Protein AF-A0A959ZVC9-F1 (afdb_monomer_lite)

Secondary structure (DSSP, 8-state):
--HHHHHHHHHHHHHHHHHIIIIIHHHHHT--SHHHHHHHHHHHHHHHHHHHHHHHHHHHHHHHTHHHHHHHH-

Radius of gyration: 17.3 Å; chains: 1; bounding box: 34×31×46 Å

Structure (mmCIF, N/CA/C/O backbone):
data_AF-A0A959ZVC9-F1
#
_entry.id   AF-A0A959ZVC9-F1
#
loop_
_atom_site.group_PDB
_atom_site.id
_atom_site.type_symbol
_atom_site.label_atom_id
_atom_site.label_alt_id
_atom_site.label_comp_id
_atom_site.label_asym_id
_atom_site.label_entity_id
_atom_site.label_seq_id
_atom_site.pdbx_PDB_ins_code
_atom_site.Cartn_x
_atom_site.Cartn_y
_atom_site.Cartn_z
_atom_site.occupancy
_atom_site.B_iso_or_equiv
_atom_site.auth_seq_id
_atom_site.auth_comp_id
_atom_site.auth_asym_id
_atom_site.auth_atom_id
_atom_site.pdbx_PDB_model_num
ATOM 1 N N . MET A 1 1 ? 0.077 15.827 -20.031 1.00 75.94 1 MET A N 1
ATOM 2 C CA . MET A 1 1 ? 0.478 14.808 -19.037 1.00 75.94 1 MET A CA 1
ATOM 3 C C . MET A 1 1 ? 1.148 13.679 -19.802 1.00 75.94 1 MET A C 1
ATOM 5 O O . MET A 1 1 ? 0.607 13.324 -20.842 1.00 75.94 1 MET A O 1
ATOM 9 N N . SER A 1 2 ? 2.308 13.179 -19.373 1.00 94.81 2 SER A N 1
ATOM 10 C CA . SER A 1 2 ? 2.960 12.056 -20.062 1.00 94.81 2 SER A CA 1
ATOM 11 C C . SER A 1 2 ? 2.307 10.719 -19.675 1.00 94.81 2 SER A C 1
ATOM 13 O O . SER A 1 2 ? 1.622 10.640 -18.649 1.00 94.81 2 SER A O 1
ATOM 15 N N . ALA A 1 3 ? 2.474 9.684 -20.502 1.00 94.38 3 ALA A N 1
ATOM 16 C CA . ALA A 1 3 ? 1.853 8.378 -20.269 1.00 94.38 3 ALA A CA 1
ATOM 17 C C . ALA A 1 3 ? 2.368 7.723 -18.976 1.00 94.38 3 ALA A C 1
ATOM 19 O O . ALA A 1 3 ? 1.600 7.127 -18.225 1.00 94.38 3 ALA A O 1
ATOM 20 N N . GLU A 1 4 ? 3.650 7.913 -18.673 1.00 92.50 4 GLU A N 1
ATOM 21 C CA . GLU A 1 4 ? 4.322 7.398 -17.481 1.00 92.50 4 GLU A CA 1
ATOM 22 C C . GLU A 1 4 ? 3.675 7.960 -16.216 1.00 92.50 4 GLU A C 1
ATOM 24 O O . GLU A 1 4 ? 3.324 7.208 -15.309 1.00 92.50 4 GLU A O 1
ATOM 29 N N . VAL A 1 5 ? 3.430 9.276 -16.182 1.00 95.50 5 VAL A N 1
ATOM 30 C CA . VAL A 1 5 ? 2.755 9.926 -15.052 1.00 95.50 5 VAL A CA 1
ATOM 31 C C . VAL A 1 5 ? 1.360 9.341 -14.845 1.00 95.50 5 VAL A C 1
ATOM 33 O O . VAL A 1 5 ? 0.977 9.086 -13.707 1.00 9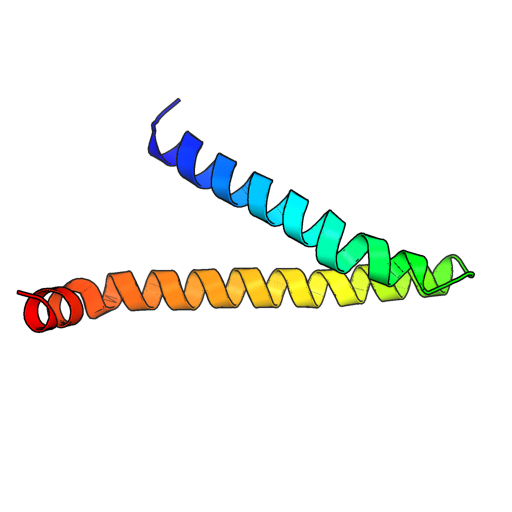5.50 5 VAL A O 1
ATOM 36 N N . MET A 1 6 ? 0.607 9.089 -15.920 1.00 96.25 6 MET A N 1
ATOM 37 C CA . MET A 1 6 ? -0.731 8.498 -15.814 1.00 96.25 6 MET A CA 1
ATOM 38 C C . MET A 1 6 ? -0.695 7.069 -15.266 1.00 96.25 6 MET A C 1
ATOM 40 O O . MET A 1 6 ? -1.520 6.722 -14.422 1.00 96.25 6 MET A O 1
ATOM 44 N N . ILE A 1 7 ? 0.268 6.256 -15.706 1.00 95.12 7 ILE A N 1
ATOM 45 C CA . ILE A 1 7 ? 0.422 4.869 -15.253 1.00 95.12 7 ILE A CA 1
ATOM 46 C C . ILE A 1 7 ? 0.830 4.830 -13.778 1.00 95.12 7 ILE A C 1
ATOM 48 O O . ILE A 1 7 ? 0.177 4.153 -12.984 1.00 95.12 7 ILE A O 1
ATOM 52 N N . PHE A 1 8 ? 1.854 5.590 -13.381 1.00 92.25 8 PHE A N 1
ATOM 53 C CA . PHE A 1 8 ? 2.317 5.605 -11.992 1.00 92.25 8 PHE A CA 1
ATOM 54 C C . PHE A 1 8 ? 1.281 6.207 -11.041 1.00 92.25 8 PHE A C 1
ATOM 56 O O . PHE A 1 8 ? 1.040 5.650 -9.969 1.00 92.25 8 PHE A O 1
ATOM 63 N N . ALA A 1 9 ? 0.615 7.296 -11.437 1.00 95.12 9 ALA A N 1
ATOM 64 C CA . ALA A 1 9 ? -0.464 7.874 -10.642 1.00 95.12 9 ALA A CA 1
ATOM 65 C C . ALA A 1 9 ? -1.651 6.907 -10.512 1.00 95.12 9 ALA A C 1
ATOM 67 O O . ALA A 1 9 ? -2.201 6.758 -9.422 1.00 95.12 9 ALA A O 1
ATOM 68 N N . GLY A 1 10 ? -2.017 6.211 -11.595 1.00 97.00 10 GLY A N 1
ATOM 69 C CA . GLY A 1 10 ? -3.074 5.201 -11.587 1.00 97.00 10 GLY A CA 1
ATOM 70 C C . GLY A 1 10 ? -2.748 4.021 -10.672 1.00 97.00 10 GLY A C 1
ATOM 71 O O . GLY A 1 10 ? -3.565 3.655 -9.828 1.00 97.00 10 GLY A O 1
ATOM 72 N N . ALA A 1 11 ? -1.537 3.472 -10.771 1.00 95.62 11 ALA A N 1
ATOM 73 C CA . ALA A 1 11 ? -1.073 2.397 -9.896 1.00 95.62 11 ALA A CA 1
ATOM 74 C C . ALA A 1 11 ? -1.054 2.829 -8.420 1.00 95.62 11 ALA A C 1
ATOM 76 O O . ALA A 1 11 ? -1.522 2.091 -7.549 1.00 95.62 11 ALA A O 1
ATOM 77 N N . GLY A 1 12 ? -0.586 4.049 -8.138 1.00 95.81 12 GLY A N 1
ATOM 78 C CA . GLY A 1 12 ? -0.621 4.633 -6.798 1.00 95.81 12 GLY A CA 1
ATOM 79 C C . GLY A 1 12 ? -2.046 4.765 -6.258 1.00 95.81 12 GLY A C 1
ATOM 80 O O . GLY A 1 12 ? -2.321 4.342 -5.136 1.00 95.81 12 GLY A O 1
ATOM 81 N N . LEU A 1 13 ? -2.979 5.270 -7.069 1.00 97.94 13 LEU A N 1
ATOM 82 C CA . LEU A 1 13 ? -4.384 5.403 -6.683 1.00 97.94 13 LEU A CA 1
ATOM 83 C C . LEU A 1 13 ? -5.028 4.042 -6.386 1.00 97.94 13 LEU A C 1
ATOM 85 O O . LEU A 1 13 ? -5.668 3.885 -5.348 1.00 97.94 13 LEU A O 1
ATOM 89 N N . ILE A 1 14 ? -4.829 3.049 -7.259 1.00 97.62 14 ILE A N 1
ATOM 90 C CA . ILE A 1 14 ? -5.337 1.683 -7.057 1.00 97.62 14 ILE A CA 1
ATOM 91 C C . ILE A 1 14 ? -4.765 1.090 -5.766 1.00 97.62 14 ILE A C 1
ATOM 93 O O . ILE A 1 14 ? -5.505 0.500 -4.981 1.00 97.62 14 ILE A O 1
ATOM 97 N N . THR A 1 15 ? -3.475 1.304 -5.506 1.00 96.81 15 THR A N 1
ATOM 98 C CA . THR A 1 15 ? -2.818 0.851 -4.274 1.00 96.81 15 THR A CA 1
ATOM 99 C C . THR A 1 15 ? -3.453 1.486 -3.037 1.00 96.81 15 THR A C 1
ATOM 101 O O . THR A 1 15 ? -3.750 0.781 -2.076 1.00 96.81 15 THR A O 1
ATOM 104 N N . LEU A 1 16 ? -3.725 2.796 -3.056 1.00 97.94 16 LEU A N 1
ATOM 105 C CA . LEU A 1 16 ? -4.384 3.489 -1.944 1.00 97.94 16 LEU A CA 1
ATOM 106 C C . LEU A 1 16 ? -5.825 3.009 -1.727 1.00 97.94 16 LEU A C 1
ATOM 108 O O . LEU A 1 16 ? -6.247 2.848 -0.579 1.00 97.94 16 LEU A O 1
ATOM 112 N N . ILE A 1 17 ? -6.568 2.739 -2.805 1.00 98.56 17 ILE A N 1
ATOM 113 C CA . ILE A 1 17 ? -7.916 2.161 -2.726 1.00 98.56 17 ILE A CA 1
ATOM 114 C C . ILE A 1 17 ? -7.851 0.767 -2.093 1.00 98.56 17 ILE A C 1
ATOM 116 O O . ILE A 1 17 ? -8.586 0.494 -1.143 1.00 98.56 17 ILE A O 1
ATOM 120 N N . ALA A 1 18 ? -6.951 -0.096 -2.568 1.00 98.06 18 ALA A N 1
ATOM 121 C CA . ALA A 1 18 ? -6.768 -1.442 -2.035 1.00 98.06 18 ALA A CA 1
ATOM 122 C C . ALA A 1 18 ? -6.346 -1.416 -0.557 1.00 98.06 18 ALA A C 1
ATOM 124 O O . ALA A 1 18 ? -6.959 -2.088 0.267 1.00 98.06 18 ALA A O 1
ATOM 125 N N . PHE A 1 19 ? -5.366 -0.584 -0.193 1.00 98.31 19 PHE 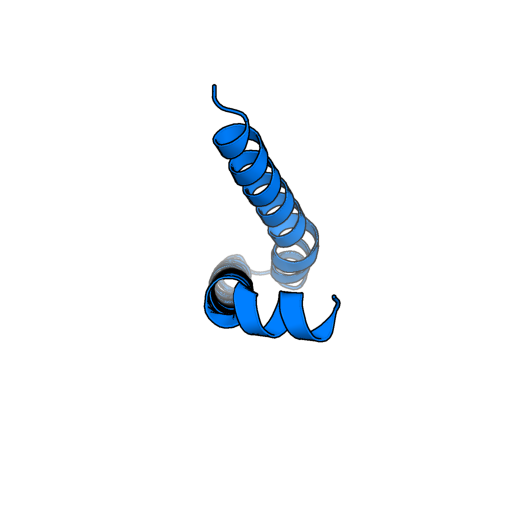A N 1
ATOM 126 C CA . PHE A 1 19 ? -4.939 -0.400 1.194 1.00 98.31 19 PHE A CA 1
ATOM 127 C C . PHE A 1 19 ? -6.097 0.050 2.090 1.00 98.31 19 PHE A C 1
ATOM 129 O O . PHE A 1 19 ? -6.332 -0.525 3.154 1.00 98.31 19 PHE A O 1
ATOM 136 N N . THR A 1 20 ? -6.852 1.059 1.651 1.00 98.44 20 THR A N 1
ATOM 137 C CA . THR A 1 20 ? -7.948 1.603 2.452 1.00 98.44 20 THR A CA 1
ATOM 138 C C . THR A 1 20 ? -9.039 0.554 2.657 1.00 98.44 20 THR A C 1
ATOM 140 O O . THR A 1 20 ? -9.469 0.327 3.784 1.00 98.44 20 THR A O 1
ATOM 143 N N . THR A 1 21 ? -9.462 -0.118 1.586 1.00 98.44 21 THR A N 1
ATOM 144 C CA . THR A 1 21 ? -10.605 -1.045 1.609 1.00 98.44 21 THR A CA 1
ATOM 145 C C . THR A 1 21 ? -10.285 -2.400 2.235 1.00 98.44 21 THR A C 1
ATOM 147 O O . THR A 1 21 ? -11.099 -2.913 2.999 1.00 98.44 21 THR A O 1
ATOM 150 N N . LEU A 1 22 ? -9.113 -2.972 1.948 1.00 97.88 22 LEU A N 1
ATOM 151 C CA . LEU A 1 22 ? -8.756 -4.332 2.364 1.00 97.88 22 LEU A CA 1
ATOM 152 C C . LEU A 1 22 ? -7.993 -4.384 3.688 1.00 97.88 22 LEU A C 1
ATOM 154 O O . LEU A 1 22 ? -7.982 -5.431 4.329 1.00 97.88 22 LEU A O 1
ATOM 158 N N . ILE A 1 23 ? -7.347 -3.288 4.096 1.00 97.88 23 ILE A N 1
ATOM 159 C CA . ILE A 1 23 ? -6.494 -3.266 5.292 1.00 97.88 23 ILE A CA 1
ATOM 160 C C . ILE A 1 23 ? -7.045 -2.274 6.313 1.00 97.88 23 ILE A C 1
ATOM 162 O O . ILE A 1 23 ? -7.457 -2.676 7.400 1.00 97.88 23 ILE A O 1
ATOM 166 N N . LEU A 1 24 ? -7.094 -0.984 5.974 1.00 97.75 24 LEU A N 1
ATOM 167 C CA . LEU A 1 24 ? -7.387 0.059 6.957 1.00 97.75 24 LEU A CA 1
ATOM 168 C C . LEU A 1 24 ? -8.820 -0.022 7.500 1.00 97.75 24 LEU A C 1
ATOM 170 O O . LEU A 1 24 ? -9.008 -0.009 8.714 1.00 97.75 24 LEU A O 1
ATOM 174 N N . VAL A 1 25 ? -9.823 -0.114 6.620 1.00 98.31 25 VAL A N 1
ATOM 175 C CA . VAL A 1 25 ? -11.249 -0.190 6.988 1.00 98.31 25 VAL A CA 1
ATOM 176 C C . VAL A 1 25 ? -11.548 -1.371 7.924 1.00 98.31 25 VAL A C 1
ATOM 178 O O . VAL A 1 25 ? -12.099 -1.123 9.001 1.00 98.31 25 VAL A O 1
ATOM 181 N N . PRO A 1 26 ? -11.186 -2.631 7.604 1.00 97.38 26 PRO A N 1
ATOM 182 C CA . PRO A 1 26 ? -11.430 -3.745 8.521 1.00 97.38 26 PRO A CA 1
ATOM 183 C C . PRO A 1 26 ? -10.592 -3.655 9.807 1.00 97.38 26 PRO A C 1
ATOM 185 O O . PRO A 1 26 ? -11.090 -4.012 10.879 1.00 97.38 26 PRO A O 1
ATOM 188 N N . ALA A 1 27 ? -9.366 -3.119 9.745 1.00 97.31 27 ALA A N 1
ATOM 189 C CA . ALA A 1 27 ? -8.526 -2.942 10.930 1.00 97.31 27 ALA A CA 1
ATOM 190 C C . ALA A 1 27 ? -9.168 -1.987 11.946 1.00 97.31 27 ALA A C 1
ATOM 192 O O . ALA A 1 27 ? -9.348 -2.356 13.103 1.00 97.31 27 ALA A O 1
ATOM 193 N N . ILE A 1 28 ? -9.580 -0.786 11.525 1.00 97.88 28 ILE A N 1
ATOM 194 C CA . ILE A 1 28 ? -10.242 0.171 12.429 1.00 97.88 28 ILE A CA 1
ATOM 195 C C . ILE A 1 28 ? -11.675 -0.251 12.781 1.00 97.88 28 ILE A C 1
ATOM 197 O O . ILE A 1 28 ? -12.184 0.133 13.833 1.00 97.88 28 ILE A O 1
ATOM 201 N N . GLY A 1 29 ? -12.335 -1.029 11.917 1.00 96.81 29 GLY A N 1
ATOM 202 C CA . GLY A 1 29 ? -13.676 -1.566 12.152 1.00 96.81 29 GLY A CA 1
ATOM 203 C C . GLY A 1 29 ? -13.733 -2.606 13.273 1.00 96.81 29 GLY A C 1
ATOM 204 O O . GLY A 1 29 ? -14.782 -2.779 13.885 1.00 96.81 29 GLY A O 1
ATOM 205 N N . SER A 1 30 ? -12.603 -3.243 13.588 1.00 96.19 30 SER A N 1
ATOM 206 C CA . SER A 1 30 ? -12.499 -4.265 14.639 1.00 96.19 30 SER A CA 1
ATOM 207 C C . SER A 1 30 ? -12.468 -3.691 16.062 1.00 96.19 30 SER A C 1
ATOM 209 O O . SER A 1 30 ? -12.625 -4.437 17.026 1.00 96.19 30 SER A O 1
ATOM 211 N N . PHE A 1 31 ? -12.280 -2.374 16.209 1.00 95.81 31 PHE A N 1
ATOM 212 C CA . PHE A 1 31 ? -12.157 -1.703 17.504 1.00 95.81 31 PHE A CA 1
ATOM 213 C C . PHE A 1 31 ? -13.306 -0.732 17.757 1.00 95.81 31 PHE A C 1
ATOM 215 O O . PHE A 1 31 ? -13.805 -0.069 16.846 1.00 95.81 31 PHE A O 1
ATOM 222 N N . THR A 1 32 ? -13.700 -0.582 19.020 1.00 93.19 32 THR A N 1
ATOM 223 C CA . THR A 1 32 ? -14.800 0.313 19.414 1.00 93.19 32 THR A CA 1
ATOM 224 C C . THR A 1 32 ? -14.286 1.669 19.887 1.00 93.19 32 THR A C 1
ATOM 226 O O . THR A 1 32 ? -14.912 2.695 19.616 1.00 93.19 32 THR A O 1
ATOM 229 N N . ARG A 1 33 ? -13.137 1.709 20.577 1.00 95.31 33 ARG A N 1
ATOM 230 C CA . ARG A 1 33 ? -12.599 2.941 21.172 1.00 95.31 33 ARG A CA 1
ATOM 231 C C . ARG A 1 33 ? -11.757 3.723 20.166 1.00 95.31 33 ARG A C 1
ATOM 233 O O . ARG A 1 33 ? -10.957 3.157 19.430 1.00 95.31 33 ARG A O 1
ATOM 240 N N . GLY A 1 34 ? -11.888 5.051 20.176 1.00 94.81 34 GLY A N 1
ATOM 241 C CA . GLY A 1 34 ? -11.182 5.929 19.231 1.00 94.81 34 GLY A CA 1
ATOM 242 C C . GLY A 1 34 ? -9.653 5.803 19.277 1.00 94.81 34 GLY A C 1
ATOM 243 O O . GLY A 1 34 ? -9.012 5.783 18.232 1.00 94.81 34 GLY A O 1
ATOM 244 N N . TRP A 1 35 ? -9.070 5.644 20.468 1.00 92.75 35 TRP A N 1
ATOM 245 C CA . TRP A 1 35 ? -7.621 5.471 20.624 1.00 92.75 35 TRP A CA 1
ATOM 246 C C . TRP A 1 35 ? -7.112 4.132 20.079 1.00 92.75 35 TRP A C 1
ATOM 248 O O . TRP A 1 35 ? -6.059 4.097 19.453 1.00 92.75 35 TRP A O 1
ATOM 258 N N . GLU A 1 36 ? -7.886 3.054 20.228 1.00 96.19 36 GLU A N 1
ATOM 259 C CA . GLU A 1 36 ? -7.561 1.748 19.635 1.00 96.19 36 GLU A CA 1
ATOM 260 C C . GLU A 1 36 ? -7.593 1.827 18.102 1.00 96.19 36 GLU A C 1
ATOM 262 O O . GLU A 1 36 ? -6.681 1.341 17.436 1.00 96.19 36 GLU A O 1
ATOM 267 N N . LYS A 1 37 ? -8.586 2.531 17.536 1.00 96.81 37 LYS A N 1
ATOM 268 C CA . LYS A 1 37 ? -8.657 2.800 16.091 1.00 96.81 37 LYS A CA 1
ATOM 269 C C . LYS A 1 37 ? -7.456 3.598 15.588 1.00 96.81 37 LYS A C 1
ATOM 271 O O . LYS A 1 37 ? -6.938 3.290 14.519 1.00 96.81 37 LYS A O 1
ATOM 276 N N . ALA A 1 38 ? -7.003 4.598 16.345 1.00 96.69 38 ALA A N 1
ATOM 277 C CA . ALA A 1 38 ? -5.827 5.387 15.983 1.00 96.69 38 ALA A CA 1
ATOM 278 C C . ALA A 1 38 ? -4.557 4.520 15.940 1.00 96.69 38 ALA A C 1
ATOM 280 O O . ALA A 1 38 ? -3.795 4.592 14.976 1.00 96.69 38 ALA A O 1
ATOM 281 N N 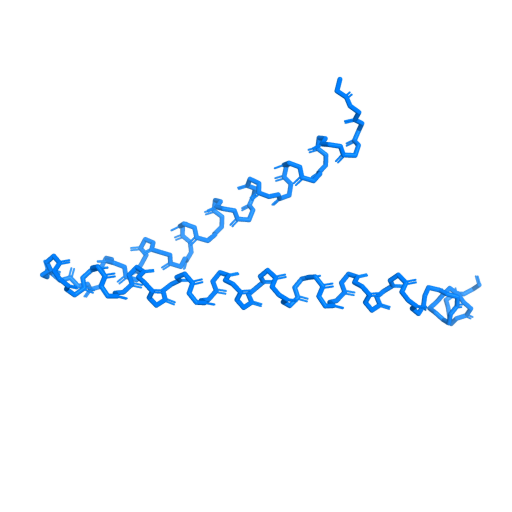. THR A 1 39 ? -4.359 3.645 16.931 1.00 96.69 39 THR A N 1
ATOM 282 C CA . THR A 1 39 ? -3.240 2.691 16.929 1.00 96.69 39 THR A CA 1
ATOM 283 C C . THR A 1 39 ? -3.355 1.683 15.785 1.00 96.69 39 THR A C 1
ATOM 285 O O . THR A 1 39 ? -2.369 1.438 15.096 1.00 96.69 39 THR A O 1
ATOM 288 N N . ALA A 1 40 ? -4.548 1.145 15.516 1.00 97.38 40 ALA A N 1
ATOM 289 C CA . ALA A 1 40 ? -4.780 0.235 14.393 1.00 97.38 40 ALA A CA 1
ATOM 290 C C . ALA A 1 40 ? -4.486 0.897 13.035 1.00 97.38 40 ALA A C 1
ATOM 292 O O . ALA A 1 40 ? -3.879 0.278 12.158 1.00 97.38 40 ALA A O 1
ATOM 293 N N . ALA A 1 41 ? -4.853 2.171 12.871 1.00 97.38 41 ALA A N 1
ATOM 294 C CA . ALA A 1 41 ? -4.509 2.952 11.689 1.00 97.38 41 ALA A CA 1
ATOM 295 C 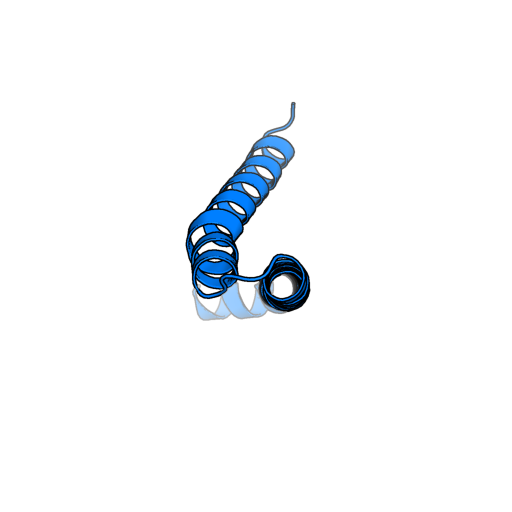C . ALA A 1 41 ? -2.989 3.145 11.560 1.00 97.38 41 ALA A C 1
ATOM 297 O O . ALA A 1 41 ? -2.436 2.916 10.485 1.00 97.38 41 ALA A O 1
ATOM 298 N N . ALA A 1 42 ? -2.296 3.481 12.654 1.00 97.88 42 ALA A N 1
ATOM 299 C CA . ALA A 1 42 ? -0.839 3.608 12.665 1.00 97.88 42 ALA A CA 1
ATOM 300 C C . ALA A 1 42 ? -0.133 2.287 12.302 1.00 97.88 42 ALA A C 1
ATOM 302 O O . ALA A 1 42 ? 0.793 2.285 11.493 1.00 97.88 42 ALA A O 1
ATOM 303 N N . LEU A 1 43 ? -0.606 1.151 12.828 1.00 97.62 43 LEU A N 1
AT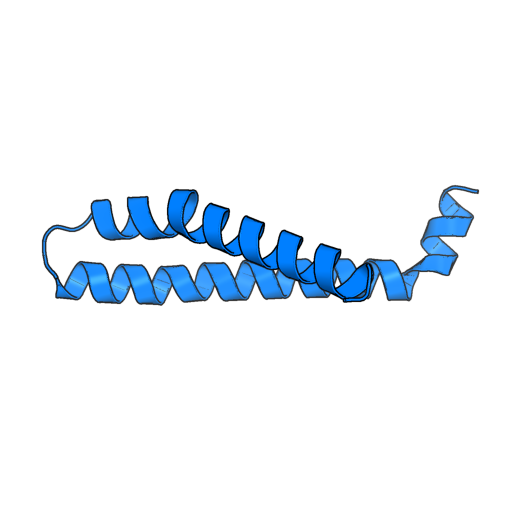OM 304 C CA . LEU A 1 43 ? -0.092 -0.171 12.456 1.00 97.62 43 LEU A CA 1
ATOM 305 C C . LEU A 1 43 ? -0.379 -0.511 10.987 1.00 97.62 43 LEU A C 1
ATOM 307 O O . LEU A 1 43 ? 0.477 -1.071 10.307 1.00 97.62 43 LEU A O 1
ATOM 311 N N . SER A 1 44 ? -1.543 -0.124 10.464 1.00 97.75 44 SER A N 1
ATOM 312 C CA . SER A 1 44 ? -1.872 -0.313 9.046 1.00 97.75 44 SER A CA 1
ATOM 313 C C . SER A 1 44 ? -0.909 0.460 8.136 1.00 97.75 44 SER A C 1
ATOM 315 O O . SER A 1 44 ? -0.505 -0.054 7.097 1.00 97.75 44 SER A O 1
ATOM 317 N N . LEU A 1 45 ? -0.462 1.657 8.534 1.00 98.12 45 LEU A N 1
ATOM 318 C CA . LEU A 1 45 ? 0.547 2.407 7.776 1.00 98.12 45 LEU A CA 1
ATOM 319 C C . LEU A 1 45 ? 1.886 1.664 7.675 1.00 98.12 45 LEU A C 1
ATOM 321 O O . LEU A 1 45 ? 2.532 1.740 6.633 1.00 98.12 45 LEU A O 1
ATOM 325 N N . ILE A 1 46 ? 2.284 0.899 8.697 1.00 98.06 46 ILE A N 1
ATOM 326 C CA . ILE A 1 46 ? 3.481 0.043 8.617 1.00 98.06 46 ILE A CA 1
ATOM 327 C C . ILE A 1 46 ? 3.305 -1.016 7.523 1.00 98.06 46 ILE A C 1
ATOM 329 O O . ILE A 1 46 ? 4.230 -1.252 6.748 1.00 98.06 46 ILE A O 1
ATOM 333 N N . VAL A 1 47 ? 2.111 -1.607 7.403 1.00 97.19 47 VAL A N 1
ATOM 334 C CA . VAL A 1 47 ? 1.799 -2.558 6.324 1.00 97.19 47 VAL A CA 1
ATOM 335 C C . VAL A 1 47 ? 1.884 -1.879 4.957 1.00 97.19 47 VAL A C 1
ATOM 337 O O . VAL A 1 47 ? 2.490 -2.435 4.045 1.00 97.19 47 VAL A O 1
ATOM 340 N N . LEU A 1 48 ? 1.346 -0.663 4.809 1.00 97.88 48 LEU A N 1
ATOM 341 C CA . LEU A 1 48 ? 1.461 0.099 3.562 1.00 97.88 48 LEU A CA 1
ATOM 342 C C . LEU A 1 48 ? 2.926 0.346 3.187 1.00 97.88 48 LEU A C 1
ATOM 344 O O . LEU A 1 48 ? 3.313 0.095 2.049 1.00 97.88 48 LEU A O 1
ATOM 348 N N . VAL A 1 49 ? 3.746 0.791 4.142 1.00 98.38 49 VAL A N 1
ATOM 349 C CA . VAL A 1 49 ? 5.184 1.006 3.927 1.00 98.38 49 VAL A CA 1
ATOM 350 C C . VAL A 1 49 ? 5.879 -0.295 3.530 1.00 98.38 49 VAL A C 1
ATOM 352 O O . VAL A 1 49 ? 6.682 -0.286 2.602 1.00 98.38 49 VAL A O 1
ATOM 355 N N . ALA A 1 50 ? 5.547 -1.417 4.172 1.00 98.06 50 ALA A N 1
ATOM 356 C CA . ALA A 1 50 ? 6.107 -2.718 3.824 1.00 98.06 50 ALA A CA 1
ATOM 357 C C . ALA A 1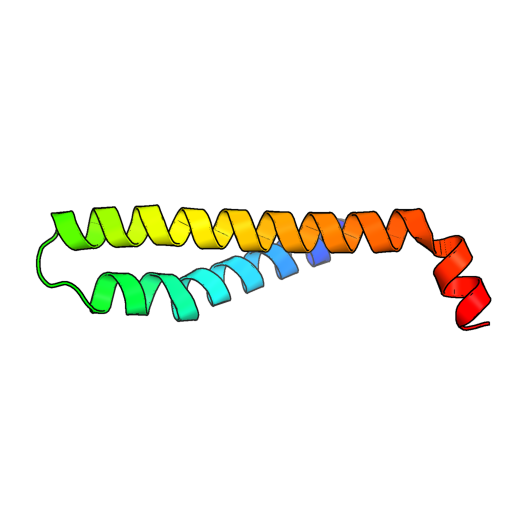 50 ? 5.726 -3.150 2.398 1.00 98.06 50 ALA A C 1
ATOM 359 O O . ALA A 1 50 ? 6.591 -3.599 1.651 1.00 98.06 50 ALA A O 1
ATOM 360 N N . LEU A 1 51 ? 4.465 -2.970 1.989 1.00 97.06 51 LEU A N 1
ATOM 361 C CA . LEU A 1 51 ? 4.001 -3.305 0.637 1.00 97.06 51 LEU A CA 1
ATOM 362 C C . LEU A 1 51 ? 4.626 -2.403 -0.431 1.00 97.06 51 LEU A C 1
ATOM 364 O O . LEU A 1 51 ? 5.049 -2.897 -1.474 1.00 97.06 51 LEU A O 1
ATOM 368 N N . VAL A 1 52 ? 4.730 -1.098 -0.163 1.00 97.31 52 VAL A N 1
ATOM 369 C CA . VAL A 1 52 ? 5.427 -0.155 -1.050 1.00 97.31 52 VAL A CA 1
ATOM 370 C C . VAL A 1 52 ? 6.902 -0.531 -1.157 1.00 97.31 52 VAL A C 1
ATOM 372 O O . VAL A 1 52 ? 7.423 -0.637 -2.263 1.00 97.31 52 VAL A O 1
ATOM 375 N N . GLY A 1 53 ? 7.565 -0.791 -0.028 1.00 97.75 53 GLY A N 1
ATOM 376 C CA . GLY A 1 53 ? 8.963 -1.213 0.008 1.00 97.75 53 GLY A CA 1
ATOM 377 C C . GLY A 1 53 ? 9.199 -2.516 -0.753 1.00 97.75 53 GLY A C 1
ATOM 378 O O . GLY A 1 53 ? 10.142 -2.602 -1.532 1.00 97.75 53 GLY A O 1
ATOM 379 N N . LEU A 1 54 ? 8.310 -3.500 -0.598 1.00 97.75 54 LEU A N 1
ATOM 380 C CA . LEU A 1 54 ? 8.359 -4.758 -1.338 1.00 97.75 54 LEU A CA 1
ATOM 381 C C . LEU A 1 54 ? 8.167 -4.535 -2.843 1.00 97.75 54 LEU A C 1
ATOM 383 O O . LEU A 1 54 ? 8.945 -5.055 -3.636 1.00 97.75 54 LEU A O 1
ATOM 387 N N . GLY A 1 55 ? 7.171 -3.740 -3.241 1.00 95.50 55 GLY A N 1
ATOM 388 C CA . GLY A 1 55 ? 6.929 -3.410 -4.646 1.00 95.50 55 GLY A CA 1
ATOM 389 C C . GLY A 1 55 ? 8.118 -2.694 -5.289 1.00 95.50 55 GLY A C 1
ATOM 390 O O . GLY A 1 55 ? 8.521 -3.044 -6.395 1.00 95.50 55 GLY A O 1
ATOM 391 N N . LEU A 1 56 ? 8.731 -1.749 -4.570 1.00 96.81 56 LEU A N 1
ATOM 392 C CA . LEU A 1 56 ? 9.956 -1.078 -5.003 1.00 96.81 56 LEU A CA 1
ATOM 393 C C . LEU A 1 56 ? 11.132 -2.053 -5.098 1.00 96.81 56 LEU A C 1
ATOM 395 O O . LEU A 1 56 ? 11.833 -2.041 -6.102 1.00 96.81 56 LEU A O 1
ATOM 399 N N . ALA A 1 57 ? 11.337 -2.914 -4.098 1.00 98.12 57 ALA A N 1
ATOM 400 C CA . ALA A 1 57 ? 12.415 -3.899 -4.107 1.00 98.12 57 ALA A CA 1
ATOM 401 C C . ALA A 1 57 ? 12.287 -4.869 -5.291 1.00 98.12 57 ALA A C 1
ATOM 403 O O . ALA A 1 57 ? 13.268 -5.111 -5.989 1.00 98.12 57 ALA A O 1
ATOM 404 N N . ILE A 1 58 ? 11.075 -5.368 -5.558 1.00 97.62 58 ILE A N 1
ATOM 405 C CA . ILE A 1 58 ? 10.789 -6.227 -6.713 1.00 97.62 58 ILE A CA 1
ATOM 406 C C . ILE A 1 58 ? 11.011 -5.457 -8.019 1.00 97.62 58 ILE A C 1
ATOM 408 O O . ILE A 1 58 ? 11.696 -5.958 -8.905 1.00 97.62 58 ILE A O 1
ATOM 412 N N . GLY A 1 59 ? 10.477 -4.238 -8.139 1.00 95.38 59 GLY A N 1
ATOM 413 C CA . GLY A 1 59 ? 10.640 -3.416 -9.339 1.00 95.38 59 GLY A CA 1
ATOM 414 C C . GLY A 1 59 ? 12.108 -3.115 -9.648 1.00 95.38 59 GLY A C 1
ATOM 415 O O . GLY A 1 59 ? 12.547 -3.285 -10.781 1.00 95.38 59 GLY A O 1
ATOM 416 N N . VAL A 1 60 ? 12.887 -2.745 -8.629 1.00 97.69 60 VAL A N 1
ATOM 417 C CA . VAL A 1 60 ? 14.334 -2.526 -8.751 1.00 97.69 60 VAL A CA 1
ATOM 418 C C . VAL A 1 60 ? 15.051 -3.815 -9.129 1.00 97.69 60 VAL A C 1
ATOM 420 O O . VAL A 1 60 ? 15.889 -3.780 -10.022 1.00 97.69 60 VAL A O 1
ATOM 423 N N . ALA A 1 61 ? 14.719 -4.948 -8.503 1.00 97.75 61 ALA A N 1
ATOM 424 C CA . ALA A 1 61 ? 15.325 -6.230 -8.845 1.00 97.75 61 ALA A CA 1
ATOM 425 C C . ALA A 1 61 ? 15.063 -6.608 -10.312 1.00 97.75 61 ALA A C 1
ATOM 427 O O . ALA A 1 61 ? 15.996 -6.991 -11.008 1.00 97.75 61 ALA A O 1
ATOM 428 N N . ILE A 1 62 ? 13.833 -6.435 -10.807 1.00 96.31 62 ILE A N 1
ATOM 429 C CA . ILE A 1 62 ? 13.489 -6.703 -12.213 1.00 96.31 62 ILE A CA 1
ATOM 430 C C . ILE A 1 62 ? 14.309 -5.824 -13.160 1.00 96.31 62 ILE A C 1
ATOM 432 O O . ILE A 1 62 ? 14.833 -6.322 -14.150 1.00 96.31 62 ILE A O 1
ATOM 436 N N . VAL A 1 63 ? 14.428 -4.526 -12.864 1.00 96.19 63 VAL A N 1
ATOM 437 C CA . VAL A 1 63 ? 15.207 -3.598 -13.700 1.00 96.19 63 VAL A CA 1
ATOM 438 C C . VAL A 1 63 ? 16.698 -3.929 -13.649 1.00 96.19 63 VAL A C 1
ATOM 440 O O . VAL A 1 63 ? 17.366 -3.889 -14.676 1.00 96.19 63 VAL A O 1
ATOM 443 N N . TYR A 1 64 ? 17.224 -4.265 -12.471 1.00 97.62 64 TYR A N 1
ATOM 444 C CA . TYR A 1 64 ? 18.640 -4.572 -12.281 1.00 97.62 64 TYR A CA 1
ATOM 445 C C . TYR A 1 64 ? 19.053 -5.869 -12.986 1.00 97.62 64 TYR A C 1
ATOM 447 O O . TYR A 1 64 ? 20.096 -5.906 -13.629 1.00 97.62 64 TYR A O 1
ATOM 455 N N . TYR A 1 65 ? 18.221 -6.908 -12.904 1.00 96.69 65 TYR A N 1
ATOM 456 C CA . TYR A 1 65 ? 18.461 -8.205 -13.539 1.00 96.69 65 TYR A CA 1
ATOM 457 C C . TYR A 1 65 ? 17.799 -8.319 -14.920 1.00 96.69 65 TYR A C 1
ATOM 459 O O . TYR A 1 65 ? 17.544 -9.427 -15.383 1.00 96.69 65 TYR A O 1
ATOM 467 N N . TRP A 1 66 ? 17.478 -7.202 -15.585 1.00 95.81 66 TRP A N 1
ATOM 468 C CA . TRP A 1 66 ? 16.726 -7.226 -16.844 1.00 95.81 66 TRP A CA 1
ATOM 469 C C . TRP A 1 66 ? 17.417 -8.050 -17.936 1.00 95.81 66 TRP A C 1
ATOM 471 O O . TRP A 1 66 ? 16.764 -8.841 -18.615 1.00 95.81 66 TRP A O 1
ATOM 481 N N . ASP A 1 67 ? 18.734 -7.915 -18.075 1.00 96.31 67 ASP A N 1
ATOM 482 C CA . ASP A 1 67 ? 19.513 -8.651 -19.077 1.00 96.31 67 ASP A CA 1
ATOM 483 C C . ASP A 1 67 ? 19.516 -10.165 -18.788 1.00 96.31 67 ASP A C 1
ATOM 485 O O . ASP A 1 67 ? 19.298 -10.978 -19.688 1.00 96.31 67 ASP A O 1
ATOM 489 N N . ASP A 1 68 ? 19.664 -10.561 -17.520 1.00 95.81 68 ASP A N 1
ATOM 490 C CA . ASP A 1 68 ? 19.604 -11.969 -17.097 1.00 95.81 68 ASP A CA 1
ATOM 491 C C . ASP A 1 68 ? 18.192 -12.556 -17.275 1.00 95.81 68 ASP A C 1
ATOM 493 O O . ASP A 1 68 ? 18.017 -13.694 -17.709 1.00 95.81 68 ASP A O 1
ATOM 497 N N . ILE A 1 69 ? 17.158 -11.771 -16.958 1.00 93.19 69 ILE A N 1
ATOM 498 C CA . ILE A 1 69 ? 15.753 -12.154 -17.133 1.00 93.19 69 ILE A CA 1
ATOM 499 C C . ILE A 1 69 ? 15.444 -12.330 -18.620 1.00 93.19 69 ILE A C 1
ATOM 501 O O . ILE A 1 69 ? 14.870 -13.342 -19.011 1.00 93.19 69 ILE A O 1
ATOM 505 N N . THR A 1 70 ? 15.813 -11.366 -19.461 1.00 94.94 70 THR A N 1
ATOM 506 C CA . THR A 1 70 ? 15.519 -11.432 -20.897 1.00 94.94 70 THR A CA 1
ATOM 507 C C . THR A 1 70 ? 16.256 -12.584 -21.567 1.00 94.94 70 THR A C 1
ATOM 509 O O . THR A 1 70 ? 15.613 -13.350 -22.269 1.00 94.94 70 THR A O 1
ATOM 512 N N . THR A 1 71 ? 17.534 -12.816 -21.259 1.00 94.44 71 THR A N 1
ATOM 513 C CA . THR A 1 71 ? 18.284 -13.977 -21.783 1.00 94.44 71 THR A CA 1
ATOM 514 C C . THR A 1 71 ? 17.758 -15.332 -21.298 1.00 94.44 71 THR A C 1
ATOM 516 O O . THR A 1 71 ? 17.833 -16.317 -22.031 1.00 94.44 71 THR A O 1
ATOM 519 N N . LEU A 1 72 ? 17.186 -15.408 -20.091 1.00 92.19 72 LEU A N 1
ATOM 520 C CA . LEU A 1 72 ? 16.502 -16.611 -19.603 1.00 92.19 72 LEU A CA 1
ATOM 521 C C . LEU A 1 72 ? 15.221 -16.917 -20.401 1.00 92.19 72 LEU A C 1
ATOM 523 O O . LEU A 1 72 ? 14.863 -18.087 -20.558 1.00 92.19 72 LEU A O 1
ATOM 527 N N . PHE A 1 73 ? 14.525 -15.882 -20.880 1.00 88.62 73 PHE A N 1
ATOM 528 C CA . PHE A 1 73 ? 13.255 -16.002 -21.602 1.00 88.62 73 PHE A CA 1
ATOM 529 C C . PHE A 1 73 ? 13.372 -15.867 -23.137 1.00 88.62 73 PHE A C 1
ATOM 531 O O . PHE A 1 73 ? 12.386 -16.165 -23.817 1.00 88.62 73 PHE A O 1
ATOM 538 N N . GLY A 1 74 ? 14.540 -15.496 -23.685 1.00 67.00 74 GLY A N 1
ATOM 539 C CA . GLY A 1 74 ? 14.829 -15.408 -25.126 1.00 67.00 74 GLY A CA 1
ATOM 540 C C . GLY A 1 74 ? 15.733 -14.243 -25.510 1.00 67.00 74 GLY A C 1
ATOM 541 O O . GLY A 1 74 ? 15.188 -13.132 -25.694 1.00 67.00 74 GLY A O 1
#

pLDDT: mean 95.78, std 4.5, range [67.0, 98.56]

Sequence (74 aa):
MSAEVMIFAGAGLITLIAFTTLILVPAIGSFTRGWEKATAAALSLIVLVALVGLGLAIGVAIVYYWDDITTLFG

Foldseek 3Di:
DDPVCVVVVVVVVVLVVCLVPVQLVVQLVVDDDPVSSVVSNVVSVVVSVVVVVVVVVVVVVCVVCVVVVVVVVD